Protein AF-A0A820LEE8-F1 (afdb_monomer)

Solvent-accessible surface area (backbone atoms only — not comparable to full-atom values): 4394 Å² total; per-residue (Å²): 87,75,71,51,67,73,75,46,55,71,70,56,52,49,50,51,54,54,46,41,72,77,34,84,73,72,46,77,67,56,52,50,52,52,36,58,76,69,68,53,94,44,72,66,56,54,52,44,48,53,49,29,59,54,47,51,54,51,50,54,54,51,53,52,52,54,51,52,53,54,55,59,74,76,107

Foldseek 3Di:
DVVLVVVDDPVLVVVLVVVCVVPVPDALVNLVVSCVVVVPPDVVSSVVSRVVSVVVNVVVVVVVVVVVVVVVVVD

Secondary structure (DSSP, 8-state):
-HHHHHHS-HHHHHHHHHHHHH-TT--HHHHHHHHHHTT---HHHHHHHHHHHHHHHHHHHHHHHHHHHHHHHT-

Structure (mmCIF, N/CA/C/O backbone):
data_AF-A0A820LEE8-F1
#
_entry.id   AF-A0A820LEE8-F1
#
loop_
_atom_site.group_PDB
_atom_site.id
_atom_site.type_symbol
_atom_site.label_atom_id
_atom_site.label_alt_id
_atom_site.label_comp_id
_atom_site.label_asym_id
_atom_site.label_entity_id
_atom_site.label_seq_id
_atom_site.pdbx_PDB_ins_code
_atom_site.Cartn_x
_atom_site.Cartn_y
_atom_site.Cartn_z
_atom_site.occupancy
_atom_site.B_iso_or_equiv
_atom_site.auth_seq_id
_atom_site.auth_comp_id
_atom_site.auth_asym_id
_atom_site.auth_atom_id
_atom_site.pdbx_PDB_model_num
ATOM 1 N N . ALA A 1 1 ? -7.229 1.755 -5.318 1.00 57.34 1 ALA A N 1
ATOM 2 C CA . ALA A 1 1 ? -6.286 2.855 -5.022 1.00 57.34 1 ALA A CA 1
ATOM 3 C C . ALA A 1 1 ? -6.993 4.074 -4.421 1.00 57.34 1 ALA A C 1
ATOM 5 O O . ALA A 1 1 ? -6.708 4.396 -3.279 1.00 57.34 1 ALA A O 1
ATOM 6 N N . GLU A 1 2 ? -7.971 4.675 -5.112 1.00 57.72 2 GLU A N 1
ATOM 7 C CA . GLU A 1 2 ? -8.650 5.917 -4.676 1.00 57.72 2 GLU A CA 1
ATOM 8 C C . GLU A 1 2 ? -9.286 5.851 -3.266 1.00 57.72 2 GLU A C 1
ATOM 10 O O . GLU A 1 2 ? -9.259 6.825 -2.526 1.00 57.72 2 GLU A O 1
ATOM 15 N N . LYS A 1 3 ? -9.779 4.678 -2.837 1.00 68.31 3 LYS A N 1
ATOM 16 C CA . LYS A 1 3 ? -10.375 4.479 -1.500 1.00 68.31 3 LYS A CA 1
ATOM 17 C C . LYS A 1 3 ? -9.371 4.487 -0.340 1.00 68.31 3 LYS A C 1
ATOM 19 O O . LYS A 1 3 ? -9.741 4.848 0.771 1.00 68.31 3 LYS A O 1
ATOM 24 N N . VAL A 1 4 ? -8.121 4.089 -0.583 1.00 72.75 4 VAL A N 1
ATOM 25 C CA . VAL A 1 4 ? -7.058 4.072 0.440 1.00 72.75 4 VAL A CA 1
ATOM 26 C C . VAL A 1 4 ? -6.548 5.492 0.675 1.00 72.75 4 VAL A C 1
ATOM 28 O O . VAL A 1 4 ? -6.400 5.915 1.815 1.00 72.75 4 VAL A O 1
ATOM 31 N N . GLU A 1 5 ? -6.384 6.258 -0.404 1.00 73.50 5 GLU A N 1
ATOM 32 C CA . GLU A 1 5 ? -5.914 7.650 -0.367 1.00 73.50 5 GLU A CA 1
ATOM 33 C C . GLU A 1 5 ? -6.915 8.617 0.282 1.00 73.50 5 GLU A C 1
ATOM 35 O O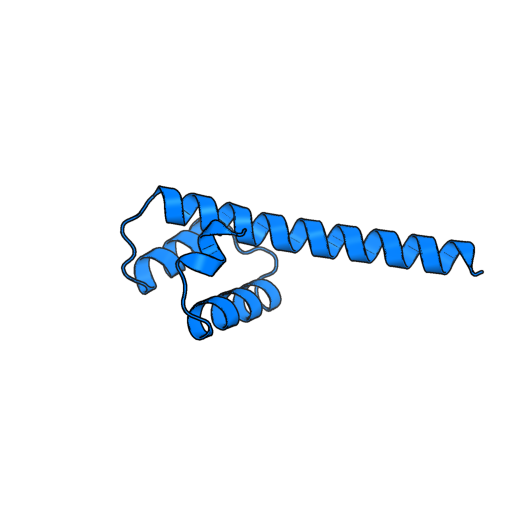 . GLU A 1 5 ? -6.515 9.654 0.792 1.00 73.50 5 GLU A O 1
ATOM 40 N N . GLN A 1 6 ? -8.202 8.260 0.332 1.00 76.75 6 GLN A N 1
ATOM 41 C CA . GLN A 1 6 ? -9.236 9.031 1.036 1.00 76.75 6 GLN A CA 1
ATOM 42 C C . GLN A 1 6 ? -9.358 8.683 2.528 1.00 76.75 6 GLN A C 1
ATOM 44 O O . GLN A 1 6 ? -9.897 9.476 3.298 1.00 76.75 6 GLN A O 1
ATOM 49 N N . LYS A 1 7 ? -8.906 7.490 2.936 1.00 79.12 7 LYS A N 1
ATOM 50 C CA . LYS A 1 7 ? -9.030 6.978 4.314 1.00 79.12 7 LYS A CA 1
ATOM 51 C C . LYS A 1 7 ? -7.771 7.199 5.159 1.00 79.12 7 LYS A C 1
ATOM 53 O O . LYS A 1 7 ? -7.832 7.024 6.373 1.00 79.12 7 LYS A O 1
ATOM 58 N N . LEU A 1 8 ? -6.651 7.553 4.533 1.00 85.19 8 LEU A N 1
ATOM 59 C CA . LEU A 1 8 ? -5.353 7.711 5.182 1.00 85.19 8 LEU A CA 1
ATOM 60 C C . LEU A 1 8 ? -4.895 9.165 5.198 1.00 85.19 8 LEU A C 1
ATOM 62 O O . LEU A 1 8 ? -5.205 9.945 4.299 1.00 85.19 8 LEU A O 1
ATOM 66 N N . THR A 1 9 ? -4.121 9.522 6.219 1.00 89.00 9 THR A N 1
ATOM 67 C CA . THR A 1 9 ? -3.421 10.808 6.251 1.00 89.00 9 THR A CA 1
ATOM 68 C C . T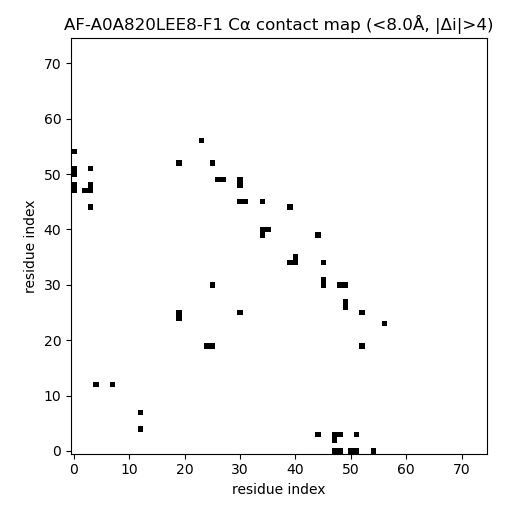HR A 1 9 ? -2.261 10.820 5.254 1.00 89.00 9 THR A C 1
ATOM 70 O O . THR A 1 9 ? -1.772 9.774 4.823 1.00 89.00 9 THR A O 1
ATOM 73 N N . ASN A 1 10 ? -1.763 12.014 4.918 1.00 88.00 10 ASN A N 1
ATOM 74 C CA . ASN A 1 10 ? -0.585 12.149 4.056 1.00 88.00 10 ASN A CA 1
ATOM 75 C C . ASN A 1 10 ? 0.642 11.420 4.628 1.00 88.00 10 ASN A C 1
ATOM 77 O O . ASN A 1 10 ? 1.358 10.780 3.868 1.00 88.00 10 ASN A O 1
ATOM 81 N N . GLU A 1 11 ? 0.839 11.450 5.950 1.00 90.00 11 GLU A N 1
ATOM 82 C CA . GLU A 1 11 ? 1.935 10.735 6.624 1.00 90.00 11 GLU A CA 1
ATOM 83 C C . GLU A 1 11 ? 1.797 9.213 6.480 1.00 90.00 11 GLU A C 1
ATOM 85 O O . GLU A 1 11 ? 2.773 8.513 6.222 1.00 90.00 11 GLU A O 1
ATOM 90 N N . GLN A 1 12 ? 0.576 8.682 6.593 1.00 89.81 12 GLN A N 1
ATOM 91 C CA . GLN A 1 12 ? 0.320 7.256 6.387 1.00 89.81 12 GLN A CA 1
ATOM 92 C C . GLN A 1 12 ? 0.541 6.847 4.927 1.00 89.81 12 GLN A C 1
ATOM 94 O O . GLN A 1 12 ? 1.076 5.773 4.664 1.00 89.81 12 GLN A O 1
ATOM 99 N N . LEU A 1 13 ? 0.163 7.697 3.970 1.00 88.31 13 LEU A N 1
ATOM 100 C CA . LEU A 1 13 ? 0.412 7.451 2.548 1.00 88.31 13 LEU A CA 1
ATOM 101 C C . LEU A 1 13 ? 1.900 7.498 2.201 1.00 88.31 13 LEU A C 1
ATOM 103 O O . LEU A 1 13 ? 2.363 6.685 1.401 1.00 88.31 13 LEU A O 1
ATOM 107 N N . GLU A 1 14 ? 2.646 8.425 2.794 1.00 89.00 14 GLU A N 1
ATOM 108 C CA . GLU A 1 14 ? 4.098 8.506 2.644 1.00 89.00 14 GLU A CA 1
ATOM 109 C C . GLU A 1 14 ? 4.774 7.256 3.210 1.00 89.00 14 GLU A C 1
ATOM 111 O O . GLU A 1 14 ? 5.527 6.600 2.490 1.00 89.00 14 GLU A O 1
ATOM 116 N N . TYR A 1 15 ? 4.380 6.830 4.415 1.00 91.00 15 TYR A N 1
ATOM 117 C CA . TYR A 1 15 ? 4.840 5.574 5.005 1.00 91.00 15 TYR A CA 1
ATOM 118 C C . TYR A 1 15 ? 4.608 4.372 4.079 1.00 91.00 15 TYR A C 1
ATOM 120 O O . TYR A 1 15 ? 5.517 3.572 3.883 1.00 91.00 15 TYR A O 1
ATOM 128 N N . LEU A 1 16 ? 3.424 4.234 3.466 1.00 89.25 16 LEU A N 1
ATOM 129 C CA . LEU A 1 16 ? 3.145 3.110 2.558 1.00 89.25 16 LEU A CA 1
ATOM 130 C C . LEU A 1 16 ? 4.024 3.124 1.308 1.00 89.25 16 LEU A C 1
ATOM 132 O O . LEU A 1 16 ? 4.422 2.060 0.835 1.00 89.25 16 LEU A O 1
ATOM 136 N N . ARG A 1 17 ? 4.325 4.311 0.768 1.00 85.88 17 ARG A N 1
ATOM 137 C CA . ARG A 1 17 ? 5.201 4.460 -0.405 1.00 85.88 17 ARG A CA 1
ATOM 138 C C . ARG A 1 17 ? 6.639 4.091 -0.069 1.00 85.88 17 ARG A C 1
ATOM 140 O O . ARG A 1 17 ? 7.260 3.340 -0.816 1.00 85.88 17 ARG A O 1
ATOM 147 N N . GLU A 1 18 ? 7.153 4.583 1.055 1.00 88.62 18 GLU A N 1
ATOM 148 C CA . GLU A 1 18 ? 8.486 4.216 1.540 1.00 88.62 18 GLU A CA 1
ATOM 149 C C . GLU A 1 18 ? 8.569 2.718 1.847 1.00 88.62 18 GLU A C 1
ATOM 151 O O . GLU A 1 18 ? 9.543 2.055 1.484 1.00 88.62 18 GLU A O 1
ATOM 156 N N . TYR A 1 19 ? 7.518 2.166 2.455 1.00 88.50 19 TYR A N 1
ATOM 157 C CA . TYR A 1 19 ? 7.429 0.749 2.768 1.00 88.50 19 TYR A CA 1
ATOM 158 C C . TYR A 1 19 ? 7.442 -0.121 1.507 1.00 88.50 19 TYR A C 1
ATOM 160 O O . TYR A 1 19 ? 8.232 -1.060 1.452 1.00 88.50 19 TYR A O 1
ATOM 168 N N . ASP A 1 20 ? 6.642 0.183 0.475 1.00 85.00 20 ASP A N 1
ATOM 169 C CA . ASP A 1 20 ? 6.661 -0.595 -0.780 1.00 85.00 20 ASP A CA 1
ATOM 170 C C . ASP A 1 20 ? 8.012 -0.484 -1.499 1.00 85.00 20 ASP A C 1
ATOM 172 O O . ASP A 1 20 ? 8.517 -1.477 -2.021 1.00 85.00 20 ASP A O 1
ATOM 176 N N . ALA A 1 21 ? 8.637 0.699 -1.472 1.00 83.12 21 ALA A N 1
ATOM 177 C CA . ALA A 1 21 ? 9.953 0.915 -2.069 1.00 83.12 21 ALA A CA 1
ATOM 178 C C . ALA A 1 21 ? 11.051 0.078 -1.385 1.00 83.12 21 ALA A C 1
ATOM 180 O O . ALA A 1 21 ? 11.933 -0.459 -2.058 1.00 83.12 21 ALA A O 1
ATOM 181 N N . MET A 1 22 ? 10.994 -0.060 -0.055 1.00 83.62 22 MET A N 1
ATOM 182 C CA . MET A 1 22 ? 11.915 -0.906 0.717 1.00 83.62 22 MET A CA 1
ATOM 183 C C . MET A 1 22 ? 11.554 -2.397 0.647 1.00 83.62 22 MET A C 1
ATOM 185 O O . MET A 1 22 ? 12.435 -3.258 0.706 1.00 83.62 22 MET A O 1
ATOM 189 N N . HIS A 1 23 ? 10.267 -2.709 0.492 1.00 82.88 23 HIS A N 1
ATOM 190 C CA . HIS A 1 23 ? 9.716 -4.059 0.488 1.00 82.88 23 HIS A CA 1
ATOM 191 C C . HIS A 1 23 ? 8.871 -4.302 -0.773 1.00 82.88 23 HIS A C 1
ATOM 193 O O . HIS A 1 23 ? 7.648 -4.458 -0.692 1.00 82.88 23 HIS A O 1
ATOM 199 N N . PRO A 1 24 ? 9.503 -4.472 -1.951 1.00 71.44 24 PRO A N 1
ATOM 200 C CA . PRO A 1 24 ? 8.803 -4.679 -3.227 1.00 71.44 24 PRO A CA 1
ATOM 201 C C . PRO A 1 24 ? 8.056 -6.024 -3.316 1.00 71.44 24 PRO A C 1
ATOM 203 O O . PRO A 1 24 ? 7.486 -6.371 -4.350 1.00 71.44 24 PRO A O 1
ATOM 206 N N . SER A 1 25 ? 8.078 -6.812 -2.239 1.00 78.88 25 SER A N 1
ATOM 207 C CA . SER A 1 25 ? 7.341 -8.065 -2.055 1.00 78.88 25 SER A CA 1
ATOM 208 C C . SER A 1 25 ? 6.392 -8.031 -0.849 1.00 78.88 25 SER A C 1
ATOM 210 O O . SER A 1 25 ? 5.922 -9.086 -0.435 1.00 78.88 25 SER A O 1
ATOM 212 N N . THR A 1 26 ? 6.043 -6.832 -0.347 1.00 81.44 26 THR A N 1
ATOM 213 C CA . THR A 1 26 ? 4.935 -6.605 0.604 1.00 81.44 26 THR A CA 1
ATOM 214 C C . THR A 1 26 ? 3.735 -7.445 0.193 1.00 81.44 26 THR A C 1
ATOM 216 O O . THR A 1 26 ? 3.245 -7.310 -0.938 1.00 81.44 26 THR A O 1
ATOM 219 N N . GLY A 1 27 ? 3.329 -8.342 1.085 1.00 81.06 27 GLY A N 1
ATOM 220 C CA . GLY A 1 27 ? 2.269 -9.303 0.881 1.00 81.06 27 GLY A CA 1
ATOM 221 C C . GLY A 1 27 ? 1.184 -9.193 1.953 1.00 81.06 27 GLY A C 1
ATOM 222 O O . GLY A 1 27 ? 1.134 -8.235 2.728 1.00 81.06 27 GLY A O 1
ATOM 223 N N . PRO A 1 28 ? 0.273 -10.176 2.007 1.00 84.50 28 PRO A N 1
ATOM 224 C CA . PRO A 1 28 ? -0.901 -10.115 2.874 1.00 84.50 28 PRO A CA 1
ATOM 225 C C . PRO A 1 28 ? -0.583 -10.046 4.376 1.00 84.50 28 PRO A C 1
ATOM 227 O O . PRO A 1 28 ? -1.404 -9.532 5.135 1.00 84.50 28 PRO A O 1
ATOM 230 N N . LEU A 1 29 ? 0.572 -10.567 4.811 1.00 87.19 29 LEU A N 1
ATOM 231 C CA . LEU A 1 29 ? 0.989 -10.584 6.219 1.00 87.19 29 LEU A CA 1
ATOM 232 C C . LEU A 1 29 ? 1.509 -9.216 6.669 1.00 87.19 29 LEU A C 1
ATOM 234 O O . LEU A 1 29 ? 1.129 -8.730 7.734 1.00 87.19 29 LEU A O 1
ATOM 238 N N . GLU A 1 30 ? 2.327 -8.573 5.842 1.00 89.38 30 GLU A N 1
ATOM 239 C CA . GLU A 1 30 ? 2.857 -7.233 6.090 1.00 89.38 30 GLU A CA 1
ATOM 240 C C . GLU A 1 30 ? 1.724 -6.206 6.121 1.00 89.38 30 GLU A C 1
ATOM 242 O O . GLU A 1 30 ? 1.630 -5.399 7.046 1.00 89.38 30 GLU A O 1
ATOM 247 N N . VAL A 1 31 ? 0.787 -6.305 5.173 1.00 89.00 31 VAL A N 1
ATOM 248 C CA . VAL A 1 31 ? -0.410 -5.455 5.158 1.00 89.00 31 VAL A CA 1
ATOM 249 C C . VAL A 1 31 ? -1.244 -5.656 6.425 1.00 89.00 31 VAL A C 1
ATOM 251 O O . VAL A 1 31 ? -1.712 -4.685 7.017 1.00 89.00 31 VAL A O 1
ATOM 254 N N . GLN A 1 32 ? -1.385 -6.895 6.905 1.00 89.38 32 GLN A N 1
ATOM 255 C CA . GLN A 1 32 ? -2.101 -7.166 8.152 1.00 89.38 32 GLN A CA 1
ATOM 256 C C . GLN A 1 32 ? -1.405 -6.533 9.367 1.00 89.38 32 GLN A C 1
ATOM 258 O O . GLN A 1 32 ? -2.083 -6.052 10.277 1.00 89.38 32 GLN A O 1
ATOM 263 N N . ALA A 1 33 ? -0.070 -6.518 9.394 1.00 90.44 33 ALA A N 1
ATOM 264 C CA . ALA A 1 33 ? 0.693 -5.864 10.452 1.00 90.44 33 ALA A CA 1
ATOM 265 C C . ALA A 1 33 ? 0.474 -4.342 10.453 1.00 90.44 33 ALA A C 1
ATOM 267 O O . ALA A 1 33 ? 0.226 -3.774 11.516 1.00 90.44 33 ALA A O 1
ATOM 268 N N . ILE A 1 34 ? 0.473 -3.705 9.278 1.00 90.69 34 ILE A N 1
ATOM 269 C CA . ILE A 1 34 ? 0.227 -2.261 9.120 1.00 90.69 34 ILE A CA 1
ATOM 270 C C . ILE A 1 34 ? -1.190 -1.892 9.584 1.00 90.69 34 ILE A C 1
ATOM 272 O O . ILE A 1 34 ? -1.371 -0.973 10.381 1.00 90.69 34 ILE A O 1
ATOM 276 N N . VAL A 1 35 ? -2.200 -2.651 9.150 1.00 90.19 35 VAL A N 1
ATOM 277 C CA . VAL A 1 35 ? -3.604 -2.437 9.542 1.00 90.19 35 VAL A CA 1
ATOM 278 C C . VAL A 1 35 ? -3.781 -2.558 11.062 1.00 90.19 35 VAL A C 1
ATOM 280 O O . VAL A 1 35 ? -4.436 -1.715 11.677 1.00 90.19 35 VAL A O 1
ATOM 283 N N . LYS A 1 36 ? -3.130 -3.550 11.690 1.00 89.50 36 LYS A N 1
ATOM 284 C CA . LYS A 1 36 ? -3.110 -3.700 13.155 1.00 89.50 36 LYS A CA 1
ATOM 285 C C . LYS A 1 36 ? -2.386 -2.551 13.853 1.00 89.50 36 LYS A C 1
ATOM 287 O O . LYS A 1 36 ? -2.875 -2.070 14.870 1.00 89.50 36 LYS A O 1
ATOM 292 N N . GLN A 1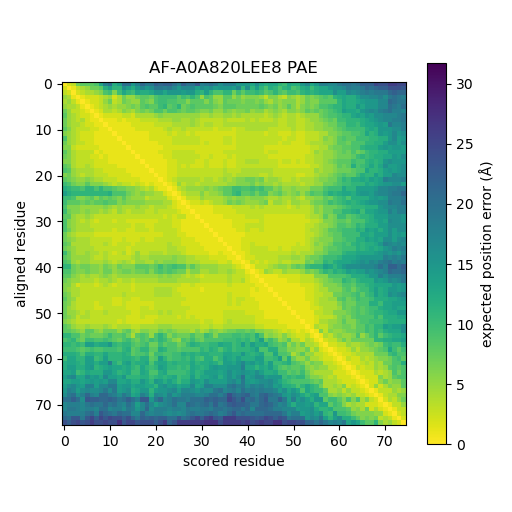 37 ? -1.248 -2.105 13.324 1.00 91.00 37 GLN A N 1
ATOM 293 C CA . GLN A 1 37 ? -0.480 -0.987 13.880 1.00 91.00 37 GLN A CA 1
ATOM 294 C C . GLN A 1 37 ? -1.295 0.311 13.885 1.00 91.00 37 GLN A C 1
ATOM 296 O O . GLN A 1 37 ? -1.198 1.097 14.824 1.00 91.00 37 GLN A O 1
ATOM 301 N N . TRP A 1 38 ? -2.116 0.526 12.859 1.00 90.19 38 TRP A N 1
ATOM 302 C CA . TRP A 1 38 ? -2.996 1.691 12.763 1.00 90.19 38 TRP A CA 1
ATOM 303 C C . TRP A 1 38 ? -4.333 1.517 13.477 1.00 90.19 38 TRP A C 1
ATOM 305 O O . TRP A 1 38 ? -5.156 2.429 13.451 1.00 90.19 38 TRP A O 1
ATOM 315 N N . ASN A 1 39 ? -4.536 0.377 14.142 1.00 89.38 39 ASN A N 1
ATOM 316 C CA . ASN A 1 39 ? -5.756 0.048 14.867 1.00 89.38 39 ASN A CA 1
ATOM 317 C C . ASN A 1 39 ? -7.021 0.188 13.996 1.00 89.38 39 ASN A C 1
ATOM 319 O O . ASN A 1 39 ? -8.061 0.660 14.457 1.00 89.38 39 ASN A O 1
ATOM 323 N N . ILE A 1 40 ? -6.912 -0.191 12.719 1.00 84.94 40 ILE A N 1
ATOM 324 C CA . ILE A 1 40 ? -8.019 -0.168 11.763 1.00 84.94 40 ILE A CA 1
ATOM 325 C C . ILE A 1 40 ? -8.654 -1.558 11.747 1.00 84.94 40 ILE A C 1
ATOM 327 O O . ILE A 1 40 ? -8.087 -2.498 11.199 1.00 84.94 40 ILE A O 1
ATOM 331 N N . ASP A 1 41 ? -9.840 -1.691 12.334 1.00 80.88 41 ASP A N 1
ATOM 332 C CA . ASP A 1 41 ? -10.612 -2.940 12.321 1.00 80.88 41 ASP A CA 1
ATOM 333 C C . ASP A 1 41 ? -11.631 -2.937 11.167 1.00 80.88 41 ASP A C 1
ATOM 335 O O . ASP A 1 41 ? -12.845 -2.961 11.357 1.00 80.88 41 ASP A O 1
ATOM 339 N N . ASP A 1 42 ? -11.117 -2.805 9.942 1.00 84.44 42 ASP A N 1
ATOM 340 C CA . ASP A 1 42 ? -11.898 -2.782 8.701 1.00 84.44 42 ASP A CA 1
ATOM 341 C C . ASP A 1 42 ? -11.286 -3.790 7.711 1.00 84.44 42 ASP A C 1
ATOM 343 O O . ASP A 1 42 ? -10.213 -3.577 7.137 1.00 84.44 42 ASP A O 1
ATOM 347 N N . TYR A 1 43 ? -11.967 -4.925 7.526 1.00 84.12 43 TYR A N 1
ATOM 348 C CA . TYR A 1 43 ? -11.531 -5.975 6.600 1.00 84.12 43 TYR A CA 1
ATOM 349 C C . TYR A 1 43 ? -11.568 -5.518 5.134 1.00 84.12 43 TYR A C 1
ATOM 351 O O . TYR A 1 43 ? -10.726 -5.9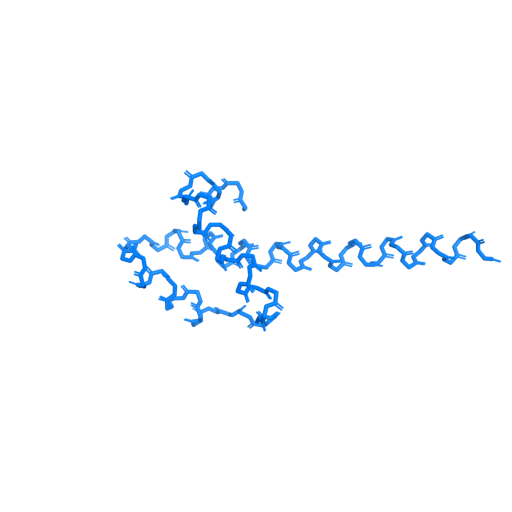34 4.333 1.00 84.12 43 TYR A O 1
ATOM 359 N N . ASP A 1 44 ? -12.499 -4.630 4.777 1.00 85.62 44 ASP A N 1
ATOM 360 C CA . ASP A 1 44 ? -12.542 -4.056 3.434 1.00 85.62 44 ASP A CA 1
ATOM 361 C C . ASP A 1 44 ? -11.354 -3.116 3.218 1.00 85.62 44 ASP A C 1
ATOM 363 O O . ASP A 1 44 ? -10.752 -3.132 2.146 1.00 85.62 44 ASP A O 1
ATOM 367 N N . PHE A 1 45 ? -10.947 -2.365 4.248 1.00 86.19 45 PHE A N 1
ATOM 368 C CA . PHE A 1 45 ? -9.723 -1.564 4.199 1.00 86.19 45 PHE A CA 1
ATOM 369 C C . PHE A 1 45 ? -8.471 -2.429 4.017 1.00 86.19 45 PHE A C 1
ATOM 371 O O . PHE A 1 45 ? -7.619 -2.100 3.193 1.00 86.19 45 PHE A O 1
ATOM 378 N N . TYR A 1 46 ? -8.369 -3.558 4.725 1.00 87.50 46 TYR A N 1
ATOM 379 C CA . TYR A 1 46 ? -7.282 -4.522 4.526 1.00 87.50 46 TYR A CA 1
ATOM 380 C C . TYR A 1 46 ? -7.190 -4.989 3.065 1.00 87.50 46 TYR A C 1
ATOM 382 O O . TYR A 1 46 ? -6.104 -4.985 2.479 1.00 87.50 46 TYR A O 1
ATOM 390 N N . ARG A 1 47 ? -8.328 -5.342 2.454 1.00 87.44 47 ARG A N 1
ATOM 391 C CA . ARG A 1 47 ? -8.370 -5.762 1.047 1.00 87.44 47 ARG A CA 1
ATOM 392 C C . ARG A 1 47 ? -8.005 -4.616 0.101 1.00 87.44 47 ARG A C 1
ATOM 394 O O . ARG A 1 47 ? -7.184 -4.806 -0.792 1.00 87.44 47 ARG A O 1
ATOM 401 N N . ASP A 1 48 ? -8.561 -3.429 0.328 1.00 87.44 48 ASP A N 1
ATOM 402 C CA . ASP A 1 48 ? -8.278 -2.237 -0.477 1.00 87.44 48 ASP A CA 1
ATOM 403 C C . ASP A 1 48 ? -6.786 -1.853 -0.417 1.00 87.44 48 ASP A C 1
ATOM 405 O O . ASP A 1 48 ? -6.223 -1.397 -1.417 1.00 87.44 48 ASP A O 1
ATOM 409 N N . LEU A 1 49 ? -6.130 -2.064 0.729 1.00 87.81 49 LEU A N 1
ATOM 410 C CA . LEU A 1 49 ? -4.704 -1.809 0.921 1.00 87.81 49 LEU A CA 1
ATOM 411 C C . LEU A 1 49 ? -3.826 -2.838 0.191 1.00 87.81 49 LEU A C 1
ATOM 413 O O . LEU A 1 49 ? -2.850 -2.451 -0.453 1.00 87.81 49 LEU A O 1
ATOM 417 N N . ILE A 1 50 ? -4.200 -4.124 0.197 1.00 87.81 50 ILE A N 1
ATOM 418 C CA . ILE A 1 50 ? -3.553 -5.149 -0.645 1.00 87.81 50 ILE A CA 1
ATOM 419 C C . ILE A 1 50 ? -3.645 -4.766 -2.126 1.00 87.81 50 ILE A C 1
ATOM 421 O O . ILE A 1 50 ? -2.644 -4.806 -2.848 1.00 87.81 50 ILE A O 1
ATOM 425 N N . ASP A 1 51 ? -4.833 -4.368 -2.578 1.00 85.62 51 ASP A N 1
ATOM 426 C CA . ASP A 1 51 ? -5.056 -3.956 -3.963 1.00 85.62 51 ASP A CA 1
ATOM 427 C C . ASP A 1 51 ? -4.274 -2.684 -4.314 1.00 85.62 51 ASP A C 1
ATOM 429 O O . ASP A 1 51 ? -3.823 -2.530 -5.451 1.00 85.62 51 ASP A O 1
ATOM 433 N N . TRP A 1 52 ? -4.065 -1.780 -3.351 1.00 86.75 52 TRP A N 1
ATOM 434 C CA . TRP A 1 52 ? -3.218 -0.604 -3.533 1.00 86.75 52 TRP A CA 1
ATOM 435 C C . TRP A 1 52 ? -1.760 -1.002 -3.796 1.00 86.75 52 TRP A C 1
ATOM 437 O O . TRP A 1 52 ? -1.230 -0.612 -4.836 1.00 86.75 52 TRP A O 1
ATOM 447 N N . PHE A 1 53 ? -1.146 -1.839 -2.950 1.00 85.44 53 PHE A N 1
ATOM 448 C CA . PHE A 1 53 ? 0.237 -2.307 -3.153 1.00 85.44 53 PHE A CA 1
ATOM 449 C C . PHE A 1 53 ? 0.403 -3.055 -4.487 1.00 85.44 53 PHE A C 1
ATOM 451 O O . PHE A 1 53 ? 1.344 -2.814 -5.245 1.00 85.44 53 PHE A O 1
ATOM 458 N N . ASN A 1 54 ? -0.549 -3.925 -4.838 1.00 82.56 54 ASN A N 1
ATOM 459 C CA . ASN A 1 54 ? -0.531 -4.627 -6.125 1.00 82.56 54 ASN A CA 1
ATOM 460 C C . ASN A 1 54 ? -0.689 -3.670 -7.320 1.00 82.56 54 ASN A C 1
ATOM 462 O O . ASN A 1 54 ? -0.029 -3.837 -8.351 1.00 82.56 54 ASN A O 1
ATOM 466 N N . GLY A 1 55 ? -1.551 -2.661 -7.185 1.00 79.31 55 GLY A N 1
ATOM 467 C CA . GLY A 1 55 ? -1.783 -1.636 -8.198 1.00 79.31 55 GLY A CA 1
ATOM 468 C C . GLY A 1 55 ? -0.557 -0.759 -8.454 1.00 79.31 55 GLY A C 1
ATOM 469 O O . GLY A 1 55 ? -0.243 -0.499 -9.619 1.00 79.31 55 GLY A O 1
ATOM 470 N N . GLN A 1 56 ? 0.167 -0.360 -7.401 1.00 71.62 56 GLN A N 1
ATOM 471 C CA . GLN A 1 56 ? 1.416 0.403 -7.531 1.00 71.62 56 GLN A CA 1
ATOM 472 C C . GLN A 1 56 ? 2.447 -0.371 -8.358 1.00 71.62 56 GLN A C 1
ATOM 474 O O . GLN A 1 56 ? 2.929 0.124 -9.377 1.00 71.62 56 GLN A O 1
ATOM 479 N N . ARG A 1 57 ? 2.674 -1.647 -8.031 1.00 69.69 57 ARG A N 1
ATOM 480 C CA . ARG A 1 57 ? 3.608 -2.514 -8.772 1.00 69.69 57 ARG A CA 1
ATOM 481 C C . ARG A 1 57 ? 3.218 -2.724 -10.228 1.00 69.69 57 ARG A C 1
ATOM 483 O O . ARG A 1 57 ? 4.085 -2.813 -11.100 1.00 69.69 57 ARG A O 1
ATOM 490 N N . PHE A 1 58 ? 1.921 -2.832 -10.516 1.00 64.62 58 PHE A N 1
ATOM 491 C CA . PHE A 1 58 ? 1.445 -2.943 -11.893 1.00 64.62 58 PHE A CA 1
ATOM 492 C C . PHE A 1 58 ? 1.750 -1.669 -12.691 1.00 64.62 58 PHE A C 1
ATOM 494 O O . PHE A 1 58 ? 2.221 -1.753 -13.828 1.00 64.62 58 PHE A O 1
ATOM 501 N N . MET A 1 59 ? 1.533 -0.496 -12.092 1.00 67.75 59 MET A N 1
ATOM 502 C CA . MET A 1 59 ? 1.844 0.789 -12.718 1.00 67.75 59 MET A CA 1
ATOM 503 C C . MET A 1 59 ? 3.348 0.963 -12.944 1.00 67.75 59 MET A C 1
ATOM 505 O O . MET A 1 59 ? 3.747 1.318 -14.053 1.00 67.75 59 MET A O 1
ATOM 509 N N . GLU A 1 60 ? 4.189 0.633 -11.963 1.00 65.31 60 GLU A N 1
ATOM 510 C CA . GLU A 1 60 ? 5.648 0.693 -12.113 1.00 65.31 60 GLU A CA 1
ATOM 511 C C . GLU A 1 60 ? 6.159 -0.233 -13.222 1.00 65.31 60 GLU A C 1
ATOM 513 O O . GLU A 1 60 ? 6.925 0.197 -14.091 1.00 65.31 60 GLU A O 1
ATOM 518 N N . ARG A 1 61 ? 5.680 -1.484 -13.270 1.00 62.00 61 ARG A N 1
ATOM 519 C CA . ARG A 1 61 ? 6.028 -2.425 -14.349 1.00 62.00 61 ARG A CA 1
ATOM 520 C C . ARG A 1 61 ? 5.567 -1.923 -15.713 1.00 62.00 61 ARG A C 1
ATOM 522 O O . ARG A 1 61 ? 6.314 -2.025 -16.684 1.00 62.00 61 ARG A O 1
ATOM 529 N N . LYS A 1 62 ? 4.364 -1.354 -15.803 1.00 59.22 62 LYS A N 1
ATOM 530 C CA . LYS A 1 62 ? 3.835 -0.803 -17.057 1.00 59.22 62 LYS A CA 1
ATOM 531 C C . LYS A 1 62 ? 4.659 0.393 -17.540 1.0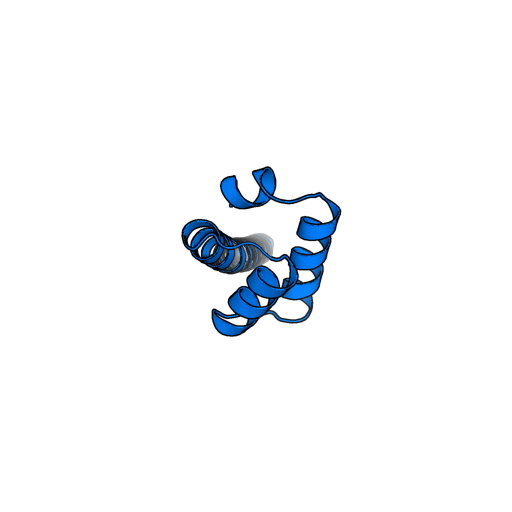0 59.22 62 LYS A C 1
ATOM 533 O O . LYS A 1 62 ? 4.968 0.471 -18.726 1.00 59.22 62 LYS A O 1
ATOM 538 N N . ILE A 1 63 ? 5.057 1.292 -16.639 1.00 66.25 63 ILE A N 1
ATOM 539 C CA . ILE A 1 63 ? 5.933 2.430 -16.960 1.00 66.25 63 ILE A CA 1
ATOM 540 C C . ILE A 1 63 ? 7.304 1.939 -17.439 1.00 66.25 63 ILE A C 1
ATOM 542 O O . ILE A 1 63 ? 7.830 2.463 -18.421 1.00 66.25 63 ILE A O 1
ATOM 546 N N . ALA A 1 64 ? 7.871 0.919 -16.792 1.00 63.66 64 ALA A N 1
ATOM 547 C CA . ALA A 1 64 ? 9.149 0.339 -17.194 1.00 63.66 64 ALA A CA 1
ATOM 548 C C . ALA A 1 64 ? 9.096 -0.265 -18.611 1.00 63.66 64 ALA A C 1
ATOM 550 O O . ALA A 1 64 ? 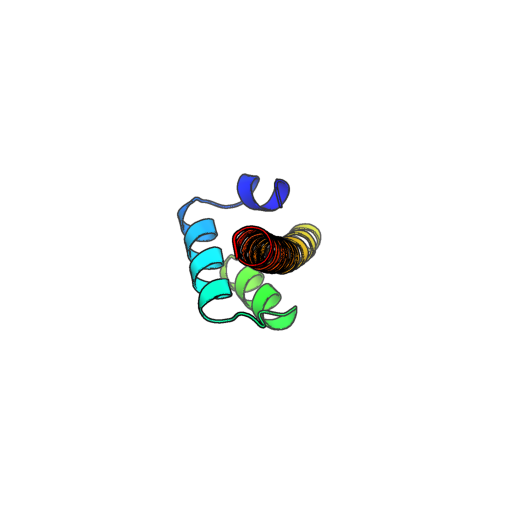9.983 0.008 -19.420 1.00 63.66 64 ALA A O 1
ATOM 551 N N . ILE A 1 65 ? 8.032 -1.011 -18.938 1.00 66.81 65 ILE A N 1
ATOM 552 C CA . ILE A 1 65 ? 7.813 -1.577 -20.282 1.00 66.81 65 ILE A CA 1
ATOM 553 C C . ILE A 1 65 ? 7.706 -0.459 -21.328 1.00 66.81 65 ILE A C 1
ATOM 555 O O . ILE A 1 65 ? 8.405 -0.488 -22.337 1.00 66.81 65 ILE A O 1
ATOM 559 N N . LEU A 1 66 ? 6.903 0.575 -21.060 1.00 65.25 66 LEU A N 1
ATOM 560 C CA . LEU A 1 66 ? 6.731 1.700 -21.987 1.00 65.25 66 LEU A CA 1
ATOM 561 C C . LEU A 1 66 ? 8.037 2.475 -22.234 1.00 65.25 66 LEU A C 1
ATOM 563 O O . LEU A 1 66 ? 8.286 2.923 -23.355 1.00 65.25 66 LEU A O 1
ATOM 567 N N . ARG A 1 67 ? 8.891 2.626 -21.212 1.00 66.31 67 ARG A N 1
ATOM 568 C CA . ARG A 1 67 ? 10.214 3.261 -21.352 1.00 66.31 67 ARG A CA 1
ATOM 569 C C . ARG A 1 67 ? 11.163 2.427 -22.209 1.00 66.31 67 ARG A C 1
ATOM 571 O O . ARG A 1 67 ? 11.868 2.996 -23.037 1.00 66.31 67 ARG A O 1
ATOM 578 N N . TYR A 1 68 ? 11.160 1.106 -22.034 1.00 70.19 68 TYR A N 1
ATOM 579 C CA . TYR A 1 68 ? 11.957 0.194 -22.854 1.00 70.19 68 TYR A CA 1
ATOM 580 C C . TYR A 1 68 ? 11.536 0.251 -24.329 1.00 70.19 68 TYR A C 1
ATOM 582 O O . TYR A 1 68 ? 12.384 0.431 -25.201 1.00 70.19 68 TYR A O 1
ATOM 590 N N . ASP A 1 69 ? 10.232 0.196 -24.608 1.00 63.1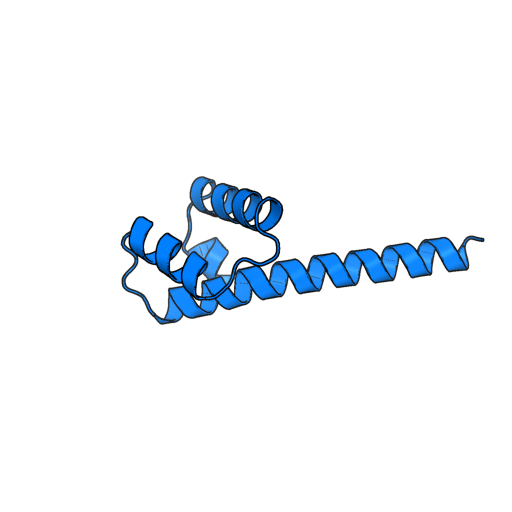9 69 ASP A N 1
ATOM 591 C CA . ASP A 1 69 ? 9.717 0.284 -25.978 1.00 63.19 69 ASP A CA 1
ATOM 592 C C . ASP A 1 69 ? 10.026 1.639 -26.627 1.00 63.19 69 ASP A C 1
ATOM 594 O O . ASP A 1 69 ? 10.430 1.689 -27.788 1.00 63.19 69 ASP A O 1
ATOM 598 N N . SER A 1 70 ? 9.917 2.734 -25.869 1.00 61.19 70 SER A N 1
ATOM 599 C CA . SER A 1 70 ? 10.265 4.076 -26.357 1.00 61.19 70 SER A CA 1
ATOM 600 C C . SER A 1 70 ? 11.759 4.201 -26.677 1.00 61.19 70 SER A C 1
ATOM 602 O O . SER A 1 70 ? 12.121 4.760 -27.709 1.00 61.19 70 SER A O 1
ATOM 604 N N . ALA A 1 71 ? 12.630 3.648 -25.826 1.00 60.88 71 ALA A N 1
ATOM 605 C CA . ALA A 1 71 ? 14.072 3.629 -26.063 1.00 60.88 71 ALA A CA 1
ATOM 606 C C . ALA A 1 71 ? 14.449 2.762 -27.276 1.00 60.88 71 ALA A C 1
ATOM 608 O O . ALA A 1 71 ? 15.361 3.114 -28.017 1.00 60.88 71 ALA A O 1
ATOM 609 N N . ARG A 1 72 ? 13.728 1.658 -27.511 1.00 61.88 72 ARG A N 1
ATOM 610 C CA . ARG A 1 72 ? 13.9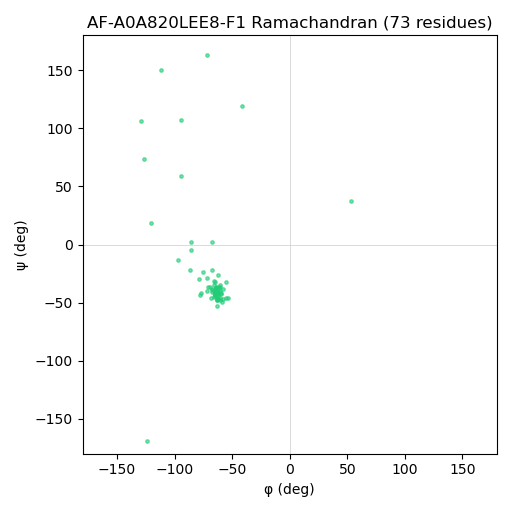43 0.767 -28.660 1.00 61.88 72 ARG A CA 1
ATOM 611 C C . ARG A 1 72 ? 13.512 1.387 -29.989 1.00 61.88 72 ARG A C 1
ATOM 613 O O . ARG A 1 72 ? 14.143 1.124 -30.998 1.00 61.88 72 ARG A O 1
ATOM 620 N N . VAL A 1 73 ? 12.430 2.166 -30.009 1.00 59.00 73 VAL A N 1
ATOM 621 C CA . VAL A 1 73 ? 11.943 2.838 -31.232 1.00 59.00 73 VAL A CA 1
ATOM 622 C C . VAL A 1 73 ? 12.814 4.046 -31.608 1.00 59.00 73 VAL A C 1
ATOM 624 O O . VAL A 1 73 ? 12.841 4.441 -32.769 1.00 59.00 73 VAL A O 1
ATOM 627 N N . ALA A 1 74 ? 13.529 4.629 -30.642 1.00 58.56 74 ALA A N 1
ATOM 628 C CA . ALA A 1 74 ? 14.424 5.765 -30.857 1.00 58.56 74 ALA A CA 1
ATOM 629 C C . ALA A 1 74 ? 15.856 5.384 -31.299 1.00 58.56 74 ALA A C 1
ATOM 631 O O . ALA A 1 74 ? 16.650 6.289 -31.557 1.00 58.56 74 ALA A O 1
ATOM 632 N N . ALA A 1 75 ? 16.186 4.088 -31.358 1.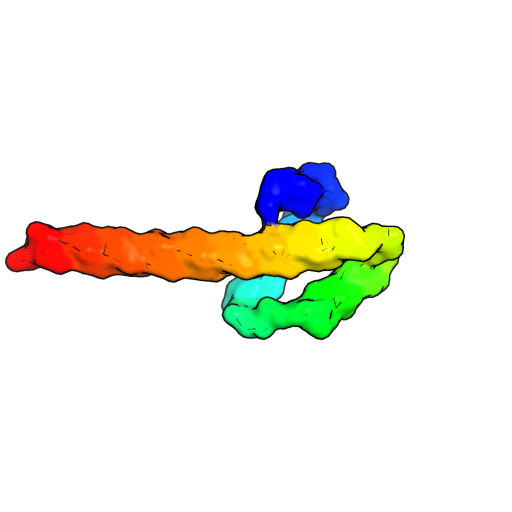00 54.19 75 ALA A N 1
ATOM 633 C CA . ALA A 1 75 ? 17.491 3.539 -31.747 1.00 54.19 75 ALA A CA 1
ATOM 634 C C . ALA A 1 75 ? 17.433 2.895 -33.139 1.00 54.19 75 ALA A C 1
ATOM 636 O O . ALA A 1 75 ? 18.442 3.010 -33.869 1.00 54.19 75 ALA A O 1
#

Mean predicted aligned error: 7.64 Å

pLDDT: mean 78.77, std 11.16, range [54.19, 91.0]

Radius of gyration: 14.95 Å; Cα contacts (8 Å, |Δi|>4): 29; chains: 1; bounding box: 30×23×47 Å

Nearest PDB structures (foldseek):
  2vi6-assembly2_B  TM=8.335E-01  e=4.402E-01  Mus musculus
  1e3o-assembly1_C-2  TM=8.174E-01  e=9.875E-01  Homo sapiens
  2r5z-assembly1_A  TM=7.965E-01  e=1.383E+00  Drosophila melanogaster
  5wc9-assembly2_E  TM=8.365E-01  e=1.582E+00  Homo sapiens
  7pwo-assembly1_R1  TM=4.571E-01  e=7.445E+00  Giardia lamblia ATCC 50803

Organism: NCBI:txid392030

Sequence (75 aa):
AEKVEQKLTNEQLEYLREYDAMHPSTGPLEVQAIVKQWNIDDYDFYRDLIDWFNGQRFMERKIAILRYDSARVAA